Protein 9N2G (pdb70)

Foldseek 3Di:
DQDPVSVVVVVVVVVVVVVVVVVQVCCCPVVVDGPVVVVVVVVVLLPDVVVCVVPVVVSVVVVVVVVVVPD/DADPVRVVVVVVVVVVVVVVVVVQVCCCPVVVDHPVVVVVCVVVVLPDPVVCVVPPPVSVVVVVVVCVVPVD

Solvent-accessible surface area: 9498 Å² total; per-residue (Å²): 94,51,69,215,112,18,111,68,0,7,48,18,7,74,76,38,69,128,72,50,40,87,24,102,113,26,1,52,155,111,31,97,14,65,22,107,113,0,100,122,18,10,24,67,2,3,82,80,98,66,0,53,79,46,27,50,118,0,0,112,106,25,76,144,133,93,32,90,214,130,205,87,44,71,216,94,18,103,70,0,2,48,12,13,70,78,34,47,104,78,52,43,89,26,56,50,28,0,114,156,118,24,96,7,47,22,100,120,0,85,126,33,10,63,64,1,3,79,94,102,70,0,35,86,73,8,98,127,1,1,46,67,18,82,58,106,50,38,83,169,94,168,131

InterPro domains:
  IPR021678 Protein of unknown function DUF3263 [PF11662] (21-92)

Radius of gyration: 17.31 Å; Cα contacts (8 Å, |Δi|>4): 67; chains: 2; bounding box: 28×52×34 Å

GO terms:
  GO:0046688 response to copper ion (P, IEP)

Secondary structure (DSSP, 8-state):
---HHHHHHHHHHHHHHHHHHHHHHHHHHHS-S-HHHHHHHHHHHHTSHHHHHH-HHHHHHHHHHHHHHHH-/---HHHHHHHHHHHHHHHHHHHHHHHHHHHTSS-HHHHHHHHHHHHTSHHHHHH-HHHHHHHHHHHHHHH-

Sequence (143 aa):
GLTRREHDILAFERQWWKFAGVKEEAIKELFSMSATRYYQVLNALVDRPEALAADPMLVKRLRRLRASRQKGLTRREHDILAFERQWWKFAGVKEEAIKELFSMSATRYYQVLNALVDRPEALAADPMLVKRLRRLRASRQKA

Structure (mmCIF, N/CA/C/O backbone):
data_9N2G
#
_entry.id   9N2G
#
_cell.length_a   41.900
_cell.length_b   50.359
_cell.length_c   62.948
_cell.angle_alpha   90.00
_cell.angle_beta   104.17
_cell.angle_gamma   90.00
#
_symmetry.space_group_name_H-M   'I 1 2 1'
#
loop_
_entity.id
_entity.type
_entity.pdbx_description
1 polymer 'Fis family transcriptional regulator'
2 water water
#
loop_
_atom_site.group_PDB
_atom_site.id
_atom_site.type_symbol
_atom_site.label_atom_id
_atom_site.label_alt_id
_atom_site.label_comp_id
_atom_site.label_asym_id
_atom_site.label_entity_id
_atom_site.label_seq_id
_atom_site.pdbx_PDB_ins_code
_atom_site.Cartn_x
_atom_site.Cartn_y
_atom_site.Cartn_z
_atom_site.occupancy
_atom_site.B_iso_or_equiv
_atom_site.auth_seq_id
_atom_site.auth_comp_id
_atom_site.au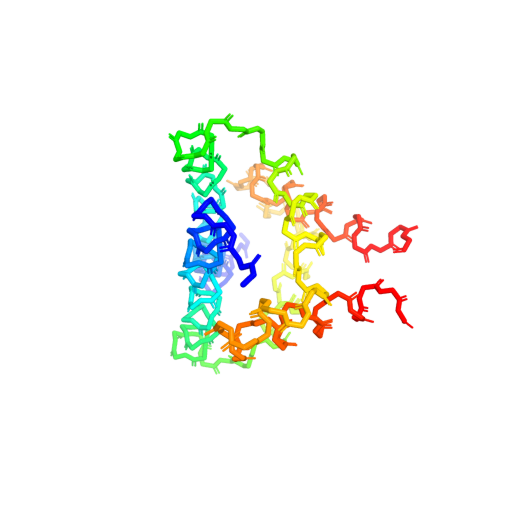th_asym_id
_atom_site.auth_atom_id
_atom_site.pdbx_PDB_model_num
ATOM 1 N N . GLY A 1 7 ? -8.754 -56.653 12.698 1.00 49.46 20 GLY U N 1
ATOM 2 C CA . GLY A 1 7 ? -9.799 -56.789 11.703 1.00 52.14 20 GLY U CA 1
ATOM 3 C C . GLY A 1 7 ? -9.518 -56.019 10.425 1.00 55.03 20 GLY U C 1
ATOM 4 O O . GLY A 1 7 ? -9.858 -56.473 9.331 1.00 56.59 20 GLY U O 1
ATOM 5 N N . LEU A 1 8 ? -8.900 -54.848 10.570 1.00 52.64 21 LEU U N 1
ATOM 6 C CA . LEU A 1 8 ? -8.562 -54.021 9.418 1.00 51.88 21 LEU U CA 1
ATOM 7 C C . LEU A 1 8 ? -7.662 -54.783 8.455 1.00 47.81 21 LEU U C 1
ATOM 8 O O . LEU A 1 8 ? -6.629 -55.331 8.852 1.00 51.03 21 LEU U O 1
ATOM 13 N N . THR A 1 9 ? -8.052 -54.810 7.184 1.00 46.72 22 THR U N 1
ATOM 14 C CA . THR A 1 9 ? -7.212 -55.414 6.164 1.00 45.12 22 THR U CA 1
ATOM 15 C C . THR A 1 9 ? -5.989 -54.535 5.910 1.00 47.06 22 THR U C 1
ATOM 16 O O . THR A 1 9 ? -5.873 -53.417 6.422 1.00 46.52 22 THR U O 1
ATOM 20 N N . ARG A 1 10 ? -5.054 -55.058 5.114 1.00 41.68 23 ARG U N 1
ATOM 21 C CA . ARG A 1 10 ? -3.911 -54.248 4.708 1.00 42.67 23 ARG U CA 1
ATOM 22 C C . ARG A 1 10 ? -4.363 -53.024 3.918 1.00 42.66 23 ARG U C 1
ATOM 23 O O . ARG A 1 10 ? -3.955 -51.893 4.210 1.00 40.85 23 ARG U O 1
ATOM 31 N N . ARG A 1 11 ? -5.232 -53.228 2.924 1.00 44.73 24 ARG U N 1
ATOM 32 C CA . ARG A 1 11 ? -5.668 -52.114 2.090 1.00 44.76 24 ARG U CA 1
ATOM 33 C C . ARG A 1 11 ? -6.528 -51.131 2.875 1.00 42.27 24 ARG U C 1
ATOM 34 O O . ARG A 1 11 ? -6.473 -49.920 2.624 1.00 36.71 24 ARG U O 1
ATOM 42 N N . GLU A 1 12 ? -7.315 -51.623 3.832 1.00 39.43 25 GLU U N 1
ATOM 43 C CA . GLU A 1 12 ? -8.060 -50.717 4.699 1.00 43.05 25 GLU U CA 1
ATOM 44 C C . GLU A 1 12 ? -7.117 -49.893 5.572 1.00 40.25 25 GLU U C 1
ATOM 45 O O . GLU A 1 12 ? -7.339 -48.693 5.783 1.00 40.01 25 GLU U O 1
ATOM 51 N N . HIS A 1 13 ? -6.049 -50.520 6.073 1.00 43.37 26 HIS U N 1
ATOM 52 C CA . HIS A 1 13 ? -5.018 -49.795 6.813 1.00 39.14 26 HIS U CA 1
ATOM 53 C C . HIS A 1 13 ? -4.382 -48.708 5.951 1.00 36.91 26 HIS U C 1
ATOM 54 O O . HIS A 1 13 ? -4.151 -47.583 6.411 1.00 34.45 26 HIS U O 1
ATOM 61 N N . ASP A 1 14 ? -4.082 -49.029 4.695 1.00 38.04 27 ASP U N 1
ATOM 62 C CA . ASP A 1 14 ? -3.406 -48.069 3.830 1.00 35.52 27 ASP U CA 1
ATOM 63 C C . ASP A 1 14 ? -4.331 -46.933 3.406 1.00 35.86 27 ASP U C 1
ATOM 64 O O . ASP A 1 14 ? -3.884 -45.793 3.245 1.00 35.01 27 ASP U O 1
ATOM 69 N N . ILE A 1 15 ? -5.618 -47.220 3.196 1.00 38.89 28 ILE U N 1
ATOM 70 C CA . ILE A 1 15 ? -6.553 -46.158 2.828 1.00 35.95 28 ILE U CA 1
ATOM 71 C C . ILE A 1 15 ? -6.675 -45.143 3.957 1.00 35.46 28 ILE U C 1
ATOM 72 O O . ILE A 1 15 ? -6.619 -43.927 3.732 1.00 34.79 28 ILE U O 1
ATOM 77 N N . LEU A 1 16 ? -6.835 -45.628 5.191 1.00 36.67 29 LEU U N 1
ATOM 78 C CA . LEU A 1 16 ? -6.931 -44.727 6.335 1.00 36.26 29 LEU U CA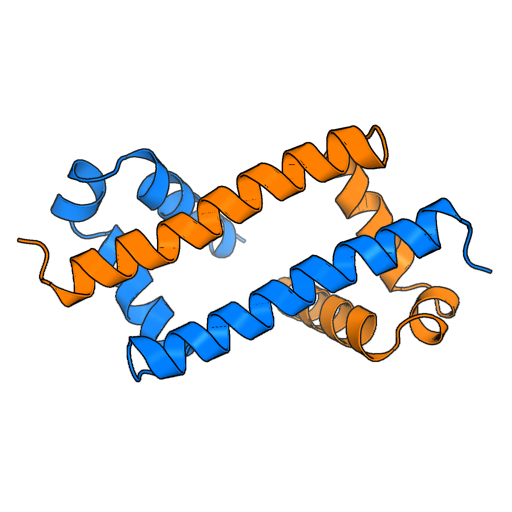 1
ATOM 79 C C . LEU A 1 16 ? -5.673 -43.874 6.473 1.00 38.87 29 LEU U C 1
ATOM 80 O O . LEU A 1 16 ? -5.756 -42.650 6.637 1.00 35.71 29 LEU U O 1
ATOM 85 N N . ALA A 1 17 ? -4.497 -44.506 6.397 1.00 38.94 30 ALA U N 1
ATOM 86 C CA . ALA A 1 17 ? -3.244 -43.765 6.522 1.00 35.38 30 ALA U CA 1
ATOM 87 C C . ALA A 1 17 ? -3.094 -42.739 5.406 1.00 33.84 30 ALA U C 1
ATOM 88 O O . ALA A 1 17 ? -2.686 -41.597 5.652 1.00 31.06 30 ALA U O 1
ATOM 90 N N . PHE A 1 18 ? -3.413 -43.132 4.171 1.00 32.05 31 PHE U N 1
ATOM 91 C CA . PHE A 1 18 ? -3.378 -42.197 3.052 1.00 32.10 31 PHE U CA 1
ATOM 92 C C . PHE A 1 18 ? -4.382 -41.063 3.250 1.00 36.22 31 PHE U C 1
ATOM 93 O O . PHE A 1 18 ? -4.053 -39.887 3.051 1.00 34.96 31 PHE U O 1
ATOM 101 N N . GLU A 1 19 ? -5.612 -41.405 3.660 1.00 33.84 32 GLU U N 1
ATOM 102 C CA . GLU A 1 19 ? -6.659 -40.404 3.869 1.00 34.07 32 GLU U CA 1
ATOM 103 C C . GLU A 1 19 ? -6.252 -39.387 4.930 1.00 37.40 32 GLU U C 1
ATOM 104 O O . GLU A 1 19 ? -6.471 -38.180 4.768 1.00 40.96 32 GLU U O 1
ATOM 110 N N . ARG A 1 20 ? -5.668 -39.868 6.032 1.00 34.84 33 ARG U N 1
ATOM 111 C CA . ARG A 1 20 ? -5.269 -38.995 7.134 1.00 37.96 33 ARG U CA 1
ATOM 112 C C . ARG A 1 20 ? -4.310 -37.905 6.674 1.00 42.76 33 ARG U C 1
ATOM 113 O O . ARG A 1 20 ? -4.361 -36.772 7.166 1.00 43.65 33 ARG U O 1
ATOM 121 N N . GLN A 1 21 ? -3.421 -38.230 5.736 1.00 39.38 34 GLN U N 1
ATOM 122 C CA . GLN A 1 21 ? -2.476 -37.231 5.251 1.00 35.95 34 GLN U CA 1
ATOM 123 C C . GLN A 1 21 ? -3.191 -36.058 4.598 1.00 38.64 34 GLN U C 1
ATOM 124 O O . GLN A 1 21 ? -2.726 -34.916 4.691 1.00 35.61 34 GLN U O 1
ATOM 130 N N . TRP A 1 22 ? -4.328 -36.313 3.942 1.00 42.36 35 TRP U N 1
ATOM 131 C CA . TRP A 1 22 ? -5.107 -35.218 3.386 1.00 37.18 35 TRP U CA 1
ATOM 132 C C . TRP A 1 22 ? -5.857 -34.458 4.468 1.00 35.89 35 TRP U C 1
ATOM 133 O O . TRP A 1 22 ? -6.173 -33.279 4.276 1.00 35.25 35 TRP U O 1
ATOM 144 N N . TRP A 1 23 ? -6.100 -35.091 5.618 1.00 41.09 36 TRP U N 1
ATOM 145 C CA . TRP A 1 23 ? -6.727 -34.396 6.737 1.00 44.06 36 TRP U CA 1
ATOM 146 C C . TRP A 1 23 ? -5.755 -33.439 7.416 1.00 39.52 36 TRP U C 1
ATOM 147 O O . TRP A 1 23 ? -6.144 -32.336 7.825 1.00 37.03 36 TRP U O 1
ATOM 158 N N . LYS A 1 24 ? -4.490 -33.839 7.547 1.00 39.94 37 LYS U N 1
ATOM 159 C CA . LYS A 1 24 ? -3.491 -32.931 8.093 1.00 38.66 37 LYS U CA 1
ATOM 160 C C . LYS A 1 24 ? -3.200 -31.779 7.140 1.00 35.86 37 LYS U C 1
ATOM 161 O O . LYS A 1 24 ? -2.770 -30.714 7.595 1.00 32.76 37 LYS U O 1
ATOM 167 N N . PHE A 1 25 ? -3.440 -31.965 5.836 1.00 34.97 38 PHE U N 1
ATOM 168 C CA . PHE A 1 25 ? -3.393 -30.845 4.897 1.00 36.99 38 PHE U CA 1
ATOM 169 C C . PHE A 1 25 ? -4.457 -29.800 5.222 1.00 36.66 38 PHE U C 1
ATOM 170 O O . PHE A 1 25 ? -4.177 -28.594 5.232 1.00 35.06 38 PHE U O 1
ATOM 178 N N . ALA A 1 26 ? -5.691 -30.244 5.484 1.00 39.19 39 ALA U N 1
ATOM 179 C CA . ALA A 1 26 ? -6.744 -29.309 5.880 1.00 37.26 39 ALA U CA 1
ATOM 180 C C . ALA A 1 26 ? -6.346 -28.516 7.117 1.00 36.04 39 ALA U C 1
ATOM 181 O O . ALA A 1 26 ? -6.756 -27.360 7.275 1.00 38.84 39 ALA U O 1
ATOM 183 N N . GLY A 1 27 ? -5.546 -29.141 7.987 1.00 39.02 40 GLY U N 1
ATOM 184 C CA . GLY A 1 27 ? -5.094 -28.503 9.239 1.00 39.92 40 GLY U CA 1
ATOM 185 C C . GLY A 1 27 ? -4.108 -27.373 8.991 1.00 39.47 40 GLY U C 1
ATOM 186 O O . GLY A 1 27 ? -4.097 -26.417 9.791 1.00 47.25 40 GLY U O 1
ATOM 187 N N . VAL A 1 28 ? -3.308 -27.478 7.925 1.00 34.68 41 VAL U N 1
ATOM 188 C CA . VAL A 1 28 ? -2.293 -26.433 7.593 1.00 38.54 41 VAL U CA 1
ATOM 189 C C . VAL A 1 28 ? -2.988 -25.258 6.896 1.00 37.05 41 VAL U C 1
ATOM 190 O O . VAL A 1 28 ? -2.668 -24.100 7.228 1.00 34.05 41 VAL U O 1
ATOM 194 N N . LYS A 1 29 ? -3.901 -25.556 5.966 1.00 34.00 42 LYS U N 1
ATOM 195 C CA . LYS A 1 29 ? -4.625 -24.529 5.221 1.00 38.53 42 LYS U CA 1
ATOM 196 C C . LYS A 1 29 ? -5.333 -23.565 6.164 1.00 37.66 42 LYS U C 1
ATOM 197 O O . LYS A 1 29 ? -5.270 -22.343 5.984 1.00 33.97 42 LYS U O 1
ATOM 203 N N . GLU A 1 30 ? -6.020 -24.105 7.172 1.00 35.61 43 GLU U N 1
ATOM 204 C CA . GLU A 1 30 ? -6.638 -23.269 8.194 1.00 37.52 43 GLU U CA 1
ATOM 205 C C . GLU A 1 30 ? -5.618 -22.325 8.813 1.00 40.22 43 GLU U C 1
ATOM 206 O O . GLU A 1 30 ? -5.847 -21.114 8.910 1.00 35.96 43 GLU U O 1
ATOM 212 N N . GLU A 1 31 ? -4.476 -22.873 9.236 1.00 40.91 44 GLU U N 1
ATOM 213 C CA . GLU A 1 31 ? -3.416 -22.045 9.796 1.00 38.93 44 GLU U CA 1
ATOM 214 C C . GLU A 1 31 ? -2.867 -21.068 8.764 1.00 32.57 44 GLU U C 1
ATOM 215 O O . GLU A 1 31 ? -2.667 -19.885 9.065 1.00 30.53 44 GLU U O 1
ATOM 221 N N . ALA A 1 32 ? -2.627 -21.539 7.540 1.00 30.60 45 ALA U N 1
ATOM 222 C CA . ALA A 1 32 ? -2.056 -20.659 6.526 1.00 35.36 45 ALA U CA 1
ATOM 223 C C . ALA A 1 32 ? -2.985 -19.488 6.232 1.00 35.77 45 ALA U C 1
ATOM 224 O O . ALA A 1 32 ? -2.519 -18.360 6.048 1.00 32.41 45 ALA U O 1
ATOM 226 N N . ILE A 1 33 ? -4.302 -19.732 6.206 1.00 34.63 46 ILE U N 1
ATOM 227 C CA . ILE A 1 33 ? -5.266 -18.644 6.030 1.00 33.79 46 ILE U CA 1
ATOM 228 C C . ILE A 1 33 ? -5.133 -17.637 7.166 1.00 32.82 46 ILE U C 1
ATOM 229 O O . ILE A 1 33 ? -5.088 -16.420 6.945 1.00 34.55 46 ILE U O 1
ATOM 234 N N . LYS A 1 34 ? -5.048 -18.135 8.402 1.00 33.54 47 LYS U N 1
ATOM 235 C CA . LYS A 1 34 ? -4.955 -17.259 9.565 1.00 33.34 47 LYS U CA 1
ATOM 236 C C . LYS A 1 34 ? -3.686 -16.415 9.537 1.00 36.60 47 LYS U C 1
ATOM 237 O O . LYS A 1 34 ? -3.692 -15.262 9.981 1.00 39.14 47 LYS U O 1
ATOM 239 N N . GLU A 1 35 ? -2.583 -16.973 9.044 1.00 34.02 48 GLU U N 1
ATOM 240 C CA . GLU A 1 35 ? -1.327 -16.237 9.052 1.00 36.44 48 GLU U CA 1
ATOM 241 C C . GLU A 1 35 ? -1.092 -15.452 7.765 1.00 39.71 48 GLU U C 1
ATOM 242 O O . GLU A 1 35 ? -0.426 -14.411 7.799 1.00 41.59 48 GLU U O 1
ATOM 248 N N . LEU A 1 36 ? -1.626 -15.913 6.632 1.00 36.11 49 LEU U N 1
ATOM 249 C CA . LEU A 1 36 ? -1.348 -15.237 5.368 1.00 38.32 49 LEU U CA 1
ATOM 250 C C . LEU A 1 36 ? -2.204 -13.988 5.187 1.00 39.19 49 LEU U C 1
ATOM 251 O O . LEU A 1 36 ? -1.699 -12.951 4.745 1.00 37.95 49 LEU U O 1
ATOM 256 N N . PHE A 1 37 ? -3.492 -14.062 5.519 1.00 37.17 50 PHE U N 1
ATOM 257 C CA . PHE A 1 37 ? -4.392 -12.933 5.340 1.00 38.12 50 PHE U CA 1
ATOM 258 C C . PHE A 1 37 ? -4.900 -12.354 6.653 1.00 43.36 50 PHE U C 1
ATOM 259 O O . PHE A 1 37 ? -5.642 -11.366 6.626 1.00 45.97 50 PHE U O 1
ATOM 267 N N . SER A 1 38 ? -4.526 -12.941 7.794 1.00 39.12 51 SER U N 1
ATOM 268 C CA . SER A 1 38 ? -4.956 -12.468 9.115 1.00 39.94 51 SER U CA 1
ATOM 269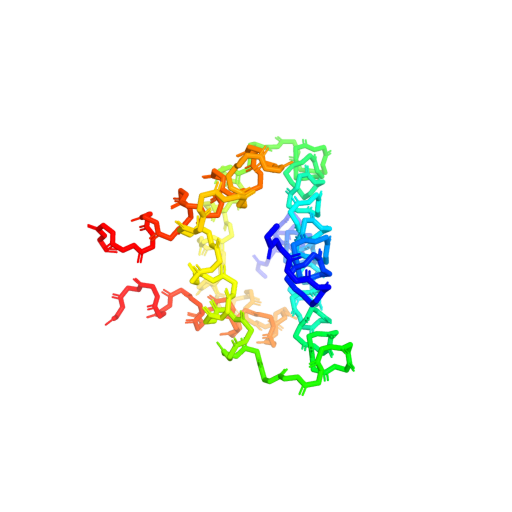 C C . SER A 1 38 ? -6.481 -12.455 9.244 1.00 42.03 51 SER U C 1
ATOM 270 O O . SER A 1 38 ? -7.090 -11.449 9.615 1.00 42.25 51 SER U O 1
ATOM 273 N N . MET A 1 39 ? -7.102 -13.592 8.941 1.00 38.18 52 MET U N 1
ATOM 274 C CA . MET A 1 39 ? -8.548 -13.714 9.064 1.00 39.43 52 MET U CA 1
ATOM 275 C C . MET A 1 39 ? -8.902 -15.139 9.458 1.00 39.33 52 MET U C 1
ATOM 276 O O . MET A 1 39 ? -8.139 -16.080 9.227 1.00 35.90 52 MET U O 1
ATOM 281 N N . SER A 1 40 ? -10.078 -15.280 10.062 1.00 41.85 53 SER U N 1
ATOM 282 C CA . SER A 1 40 ? -10.641 -16.590 10.347 1.00 40.74 53 SER U CA 1
ATOM 283 C C . SER A 1 40 ? -10.833 -17.382 9.060 1.00 38.70 53 SER U C 1
ATOM 284 O O . SER A 1 40 ? -11.021 -16.817 7.976 1.00 36.68 53 SER U O 1
ATOM 287 N N . ALA A 1 41 ? -10.778 -18.711 9.185 1.00 35.57 54 ALA U N 1
ATOM 288 C CA . ALA A 1 41 ? -11.070 -19.564 8.040 1.00 39.61 54 ALA U CA 1
ATOM 289 C C . ALA A 1 41 ? -12.473 -19.309 7.512 1.00 43.69 54 ALA U C 1
ATOM 290 O O . ALA A 1 41 ? -12.705 -19.352 6.299 1.00 47.02 54 ALA U O 1
ATOM 292 N N . THR A 1 42 ? -13.426 -19.042 8.408 1.00 46.75 55 THR U N 1
ATOM 293 C CA . THR A 1 42 ? -14.805 -18.845 7.978 1.00 42.40 55 THR U CA 1
ATOM 294 C C . THR A 1 42 ? -14.943 -17.578 7.142 1.00 43.49 55 THR U C 1
ATOM 295 O O . THR A 1 42 ? -15.544 -17.600 6.062 1.00 51.72 55 THR U O 1
ATOM 299 N N . ARG A 1 43 ? -14.392 -16.458 7.625 1.00 42.11 56 ARG U N 1
ATOM 300 C CA . ARG A 1 43 ? -14.473 -15.220 6.855 1.00 40.98 56 ARG U CA 1
ATOM 301 C C . ARG A 1 43 ? -13.751 -15.347 5.525 1.00 42.70 56 ARG U C 1
ATOM 302 O O . ARG A 1 43 ? -14.141 -14.706 4.542 1.00 42.34 56 ARG U O 1
ATOM 310 N N . TYR A 1 44 ? -12.699 -16.169 5.480 1.00 44.38 57 TYR U N 1
ATOM 311 C CA . TYR A 1 44 ? -11.978 -16.402 4.234 1.00 41.62 57 TYR U CA 1
ATOM 312 C C . TYR A 1 44 ? -12.887 -17.007 3.171 1.00 43.01 57 TYR U C 1
ATOM 313 O O . TYR A 1 44 ? -12.827 -16.614 1.999 1.00 37.60 57 TYR U O 1
ATOM 322 N N . TYR A 1 45 ? -13.724 -17.976 3.556 1.00 44.38 58 TYR U N 1
ATOM 323 C CA . TYR A 1 45 ? -14.607 -18.623 2.592 1.00 41.61 58 TYR U CA 1
ATOM 324 C C . TYR A 1 45 ? -15.800 -17.748 2.250 1.00 44.59 58 TYR U C 1
ATOM 325 O O . TYR A 1 45 ? -16.353 -17.863 1.151 1.00 43.81 58 TYR U O 1
ATOM 334 N N . GLN A 1 46 ? -16.204 -16.873 3.173 1.00 44.36 59 GLN U N 1
ATOM 335 C CA . GLN A 1 46 ? -17.209 -15.868 2.853 1.00 43.08 59 GLN U CA 1
ATOM 336 C C . GLN A 1 46 ? -16.703 -14.930 1.763 1.00 43.18 59 GLN U C 1
ATOM 337 O O . GLN A 1 46 ? -17.426 -14.614 0.812 1.00 45.86 59 GLN U O 1
ATOM 343 N N . VAL A 1 47 ? -15.452 -14.479 1.881 1.00 40.47 60 VAL U N 1
ATOM 344 C CA . VAL A 1 47 ? -14.864 -13.631 0.847 1.00 42.77 60 VAL U CA 1
ATOM 345 C C . VAL A 1 47 ? -14.720 -14.401 -0.459 1.00 43.62 60 VAL U C 1
ATOM 346 O O . VAL A 1 47 ? -15.046 -13.889 -1.539 1.00 35.93 60 VAL U O 1
ATOM 350 N N . LEU A 1 48 ? -14.249 -15.649 -0.377 1.00 41.39 61 LEU U N 1
ATOM 351 C CA . LEU A 1 48 ? -14.111 -16.467 -1.577 1.00 42.79 61 LEU U CA 1
ATOM 352 C C . LEU A 1 48 ? -15.463 -16.689 -2.233 1.00 44.67 61 LEU U C 1
ATOM 353 O O . LEU A 1 48 ? -15.583 -16.641 -3.462 1.00 45.47 61 LEU U O 1
ATOM 358 N N . ASN A 1 49 ? -16.490 -16.939 -1.420 1.00 55.43 62 ASN U N 1
ATOM 359 C CA . ASN A 1 49 ? -17.852 -17.065 -1.922 1.00 61.06 62 ASN U CA 1
ATOM 360 C C . ASN A 1 49 ? -18.241 -15.860 -2.770 1.00 58.93 62 ASN U C 1
ATOM 361 O O . ASN A 1 49 ? -18.599 -15.997 -3.944 1.00 58.73 62 ASN U O 1
ATOM 363 N N . ALA A 1 50 ? -18.154 -14.661 -2.185 1.00 46.17 63 ALA U N 1
ATOM 364 C CA . ALA A 1 50 ? -18.562 -13.452 -2.895 1.00 47.29 63 ALA U CA 1
ATOM 365 C C . ALA A 1 50 ? -17.707 -13.216 -4.132 1.00 45.66 63 ALA U C 1
ATOM 366 O O . ALA A 1 50 ? -18.212 -12.791 -5.176 1.00 42.13 63 ALA U O 1
ATOM 368 N N . LEU A 1 51 ? -16.406 -13.480 -4.033 1.00 49.80 64 LEU U N 1
ATOM 369 C CA . LEU A 1 51 ? -15.492 -13.137 -5.117 1.00 42.20 64 LEU U CA 1
ATOM 370 C C . LEU A 1 51 ? -15.682 -14.025 -6.342 1.00 45.44 64 LEU U C 1
ATOM 371 O O . LEU A 1 51 ? -15.534 -13.550 -7.474 1.00 42.22 64 LEU U O 1
ATOM 376 N N . VAL A 1 52 ? -16.034 -15.299 -6.137 1.00 45.37 65 VAL U N 1
ATOM 377 C CA . VAL A 1 52 ? -16.082 -16.274 -7.226 1.00 45.94 65 VAL U CA 1
ATOM 378 C C . VAL A 1 52 ? -17.070 -15.867 -8.319 1.00 45.01 65 VAL U C 1
ATOM 379 O O . VAL A 1 52 ? -16.848 -16.150 -9.503 1.00 46.60 65 VAL U O 1
ATOM 383 N N . ASP A 1 53 ? -18.138 -15.174 -7.946 1.00 47.59 66 ASP U N 1
ATOM 384 C CA . ASP A 1 53 ? -19.194 -14.806 -8.926 1.00 46.53 66 ASP U CA 1
ATOM 385 C C . ASP A 1 53 ? -18.879 -13.499 -9.650 1.00 48.75 66 ASP U C 1
ATOM 386 O O . ASP A 1 53 ? -19.590 -13.169 -10.580 1.00 50.30 66 ASP U O 1
ATOM 391 N N . ARG A 1 54 ? -17.815 -12.816 -9.275 1.00 52.04 67 ARG U N 1
ATOM 392 C CA . ARG A 1 54 ? -17.490 -11.560 -9.983 1.00 50.69 67 ARG U CA 1
ATOM 393 C C . ARG A 1 54 ? -16.845 -11.870 -11.330 1.00 49.80 67 ARG U C 1
ATOM 394 O O . ARG A 1 54 ? -15.955 -12.697 -11.366 1.00 48.06 67 ARG U O 1
ATOM 402 N N . PRO A 1 55 ? -17.289 -11.249 -12.440 1.00 51.87 68 PRO U N 1
ATOM 403 C CA . PRO A 1 55 ? -16.696 -11.495 -13.734 1.00 52.37 68 PRO U CA 1
ATOM 404 C C . PRO A 1 55 ? -15.188 -11.227 -13.708 1.00 48.43 68 PRO U C 1
ATOM 405 O O . PRO A 1 55 ? -14.501 -11.899 -14.380 1.00 49.23 68 PRO U O 1
ATOM 409 N N . GLU A 1 56 ? -14.741 -10.258 -12.920 1.00 44.60 69 GLU U N 1
ATOM 410 C CA . GLU A 1 56 ? -13.316 -9.951 -12.868 1.00 47.19 69 GLU U CA 1
ATOM 411 C C . GLU A 1 56 ? -12.508 -11.141 -12.354 1.00 44.26 69 GLU U C 1
ATOM 412 O O . GLU A 1 56 ? -11.403 -11.407 -12.843 1.00 45.31 69 GLU U O 1
ATOM 418 N N . ALA A 1 57 ? -13.045 -11.874 -11.375 1.00 44.55 70 ALA U N 1
ATOM 419 C CA . ALA A 1 57 ? -12.371 -13.076 -10.896 1.00 47.01 70 ALA U CA 1
ATOM 420 C C . ALA A 1 57 ? -12.280 -14.139 -11.987 1.00 43.61 70 ALA U C 1
ATOM 421 O O . ALA A 1 57 ? -11.275 -14.850 -12.085 1.00 48.17 70 ALA U O 1
ATOM 423 N N . LEU A 1 58 ? -13.324 -14.273 -12.808 1.00 48.41 71 LEU U N 1
ATOM 424 C CA . LEU A 1 58 ? -13.298 -15.249 -13.896 1.00 45.40 71 LEU U CA 1
ATOM 425 C C . LEU A 1 58 ? -12.196 -14.941 -14.905 1.00 45.11 71 LEU U C 1
ATOM 426 O O . LEU A 1 58 ? -11.532 -15.857 -15.406 1.00 45.40 71 LEU U O 1
ATOM 431 N N . ALA A 1 59 ? -11.989 -13.661 -15.222 1.00 44.37 72 ALA U N 1
ATOM 432 C CA . ALA A 1 59 ? -10.916 -13.295 -16.144 1.00 45.63 72 ALA U CA 1
ATOM 433 C C . ALA A 1 59 ? -9.551 -13.680 -15.588 1.00 44.48 72 ALA U C 1
ATOM 434 O O . ALA A 1 59 ? -8.659 -14.088 -16.340 1.00 51.50 72 ALA U O 1
ATOM 436 N N . ALA A 1 60 ? -9.365 -13.424 -14.305 1.00 45.66 73 ALA U N 1
ATOM 437 C CA . ALA A 1 60 ? -8.085 -13.703 -13.629 1.00 51.69 73 ALA U CA 1
ATOM 438 C C . ALA A 1 60 ? -7.686 -15.159 -13.842 1.00 55.66 73 ALA U C 1
ATOM 439 O O . ALA A 1 60 ? -6.654 -15.394 -14.474 1.00 51.75 73 ALA U O 1
ATOM 441 N N . ASP A 1 61 ? -8.425 -16.081 -13.220 1.00 57.88 74 ASP U N 1
ATOM 442 C CA . ASP A 1 61 ? -8.180 -17.543 -13.329 1.00 59.17 74 ASP U CA 1
ATOM 443 C C . ASP A 1 61 ? -9.458 -18.228 -13.810 1.00 57.12 74 ASP U C 1
ATOM 444 O O . ASP A 1 61 ? -10.295 -18.572 -12.992 1.00 55.61 74 ASP U O 1
ATOM 449 N N . PRO A 1 62 ? -9.596 -18.478 -15.119 1.00 55.10 75 PRO U N 1
ATOM 450 C CA . PRO A 1 62 ? -10.786 -19.074 -15.671 1.00 48.59 75 PRO U CA 1
ATOM 451 C C . PRO A 1 62 ? -11.001 -20.532 -15.272 1.00 50.14 75 PRO U C 1
ATOM 452 O O . PRO A 1 62 ? -12.093 -20.902 -15.059 1.00 51.49 75 PRO U O 1
ATOM 456 N N . MET A 1 63 ? -9.937 -21.318 -15.221 1.00 47.99 76 MET U N 1
ATOM 457 C CA . MET A 1 63 ? -10.047 -22.729 -14.867 1.00 46.44 76 MET U CA 1
ATOM 458 C C . MET A 1 63 ? -10.439 -22.906 -13.406 1.00 46.79 76 MET U C 1
ATOM 459 O O . MET A 1 63 ? -11.274 -23.757 -13.080 1.00 48.53 76 MET U O 1
ATOM 464 N N . LEU A 1 64 ? -9.840 -22.118 -12.515 1.00 44.63 77 LEU U N 1
ATOM 465 C CA . LEU A 1 64 ? -10.088 -22.287 -11.087 1.00 48.28 77 LEU U CA 1
ATOM 466 C C . LEU A 1 64 ? -11.520 -21.916 -10.724 1.00 47.37 77 LEU U C 1
ATOM 467 O O . LEU A 1 64 ? -12.229 -22.692 -10.070 1.00 40.10 77 LEU U O 1
ATOM 472 N N . VAL A 1 65 ? -11.968 -20.732 -11.142 1.00 42.23 78 VAL U N 1
ATOM 473 C CA . VAL A 1 65 ? -13.248 -20.247 -10.646 1.00 45.02 78 VAL U CA 1
ATOM 474 C C . VAL A 1 65 ? -14.409 -20.917 -11.363 1.00 46.49 78 VAL U C 1
ATOM 475 O O . VAL A 1 65 ? -15.532 -20.905 -10.846 1.00 47.86 78 VAL U O 1
ATOM 479 N N . LYS A 1 66 ? -14.172 -21.498 -12.543 1.00 45.63 79 LYS U N 1
ATOM 480 C CA . LYS A 1 66 ? -15.188 -22.342 -13.159 1.00 45.09 79 LYS U CA 1
ATOM 481 C C . LYS A 1 66 ? -15.466 -23.569 -12.298 1.00 49.37 79 LYS U C 1
ATOM 482 O O . LYS A 1 66 ? -16.625 -23.971 -12.134 1.00 52.62 79 LYS U O 1
ATOM 488 N N . ARG A 1 67 ? -14.414 -24.170 -11.724 1.00 46.65 80 ARG U N 1
ATOM 489 C CA . ARG A 1 67 ? -14.599 -25.345 -10.880 1.00 51.27 80 ARG U CA 1
ATOM 490 C C . ARG A 1 67 ? -15.131 -24.976 -9.503 1.00 47.01 80 ARG U C 1
ATOM 491 O O . ARG A 1 67 ? -15.936 -25.724 -8.937 1.00 47.85 80 ARG U O 1
ATOM 499 N N . LEU A 1 68 ? -14.706 -23.834 -8.957 1.00 44.90 81 LEU U N 1
ATOM 500 C CA . LEU A 1 68 ? -15.313 -23.346 -7.724 1.00 46.75 81 LEU U CA 1
ATOM 501 C C . LEU A 1 68 ? -16.805 -23.099 -7.922 1.00 47.40 81 LEU U C 1
ATOM 502 O O . LEU A 1 68 ? -17.612 -23.392 -7.034 1.00 48.19 81 LEU U O 1
ATOM 507 N N . ARG A 1 69 ? -17.188 -22.553 -9.081 1.00 48.54 82 ARG U N 1
ATOM 508 C CA . ARG A 1 69 ? -18.605 -22.356 -9.380 1.00 56.47 82 ARG U CA 1
ATOM 509 C C . ARG A 1 69 ? -19.343 -23.686 -9.486 1.00 53.76 82 ARG U C 1
ATOM 510 O O . ARG A 1 69 ? -20.465 -23.818 -8.991 1.00 55.07 82 ARG U O 1
ATOM 518 N N . ARG A 1 70 ? -18.735 -24.680 -10.139 1.00 57.18 83 ARG U N 1
ATOM 519 C CA . ARG A 1 70 ? -19.379 -25.985 -10.256 1.00 59.89 83 ARG U CA 1
ATOM 520 C C . ARG A 1 70 ? -19.571 -26.634 -8.892 1.00 60.76 83 ARG U C 1
ATOM 521 O O . ARG A 1 70 ? -20.625 -27.220 -8.619 1.00 65.16 83 ARG U O 1
ATOM 529 N N . LEU A 1 71 ? -18.560 -26.548 -8.023 1.00 54.52 84 LEU U N 1
ATOM 530 C CA . LEU A 1 71 ? -18.705 -27.078 -6.671 1.00 54.73 84 LEU U CA 1
ATOM 531 C C . LEU A 1 71 ? -19.803 -26.347 -5.910 1.00 51.67 84 LEU U C 1
ATOM 532 O O . LEU A 1 71 ? -20.521 -26.953 -5.107 1.00 47.49 84 LEU U O 1
ATOM 537 N N . ARG A 1 72 ? -19.936 -25.040 -6.141 1.00 47.61 85 ARG U N 1
ATOM 538 C CA . ARG A 1 72 ? -21.002 -24.269 -5.514 1.00 55.07 85 ARG U CA 1
ATOM 539 C C . ARG A 1 72 ? -22.367 -24.795 -5.929 1.00 56.40 85 ARG U C 1
ATOM 540 O O . ARG A 1 72 ? -23.208 -25.124 -5.087 1.00 50.70 85 ARG U O 1
ATOM 548 N N . ALA A 1 73 ? -22.595 -24.838 -7.228 1.00 56.78 86 ALA U N 1
ATOM 549 C CA . ALA A 1 73 ? -23.875 -25.256 -7.821 1.00 57.10 86 ALA U CA 1
ATOM 550 C C . ALA A 1 73 ? -24.208 -26.713 -7.515 1.00 63.07 86 ALA U C 1
ATOM 551 O O . ALA A 1 73 ? -25.374 -27.057 -7.638 1.00 70.69 86 ALA U O 1
ATOM 553 N N . SER A 1 74 ? -23.250 -27.550 -7.151 1.00 58.98 87 SER U N 1
ATOM 554 C CA . SER A 1 74 ? -23.687 -28.940 -6.909 1.00 58.09 87 SER U CA 1
ATOM 555 C C . SER A 1 74 ? -24.159 -29.116 -5.471 1.00 61.16 87 SER U C 1
ATOM 556 O O . SER A 1 74 ? -24.917 -30.037 -5.243 1.00 64.94 87 SER U O 1
ATOM 559 N N . ARG A 1 75 ? -23.740 -28.249 -4.557 1.00 58.52 88 ARG U N 1
ATOM 560 C CA . ARG A 1 75 ? -24.162 -28.362 -3.140 1.00 59.24 88 ARG U CA 1
ATOM 561 C C . ARG A 1 75 ? -25.588 -27.824 -2.978 1.00 61.41 88 ARG U C 1
ATOM 562 O O . ARG A 1 75 ? -26.251 -28.194 -2.010 1.00 60.50 88 ARG U O 1
ATOM 570 N N . GLN A 1 76 ? -26.042 -26.989 -3.901 1.00 61.14 89 GLN U N 1
ATOM 571 C CA . GLN A 1 76 ? -27.394 -26.400 -3.771 1.00 66.34 89 GLN U CA 1
ATOM 572 C C . GLN A 1 76 ? -28.385 -27.223 -4.611 1.00 76.58 89 GLN U C 1
ATOM 573 O O . GLN A 1 76 ? -29.197 -27.937 -4.020 1.00 76.71 89 GLN U O 1
ATOM 579 N N . LYS A 1 77 ? -28.268 -27.158 -5.939 1.00 77.65 90 LYS U N 1
ATOM 580 C CA . LYS A 1 77 ? -29.142 -27.869 -6.908 1.00 79.67 90 LYS U CA 1
ATOM 581 C C . LYS A 1 77 ? -29.293 -29.333 -6.489 1.00 79.22 90 LYS U C 1
ATOM 582 O O . LYS A 1 77 ? -30.275 -29.942 -6.932 1.00 82.42 90 LYS U O 1
ATOM 588 N N . GLY B 1 7 ? -10.272 -5.168 -11.940 1.00 58.46 20 GLY A N 1
ATOM 589 C CA . GLY B 1 7 ? -11.233 -4.876 -10.895 1.00 58.80 20 GLY A CA 1
ATOM 590 C C . GLY B 1 7 ? -10.937 -5.630 -9.614 1.00 60.50 20 GLY A C 1
ATOM 591 O O . GLY B 1 7 ? -11.593 -5.422 -8.595 1.00 61.05 20 GLY A O 1
ATOM 592 N N . LEU B 1 8 ? -9.943 -6.512 -9.669 1.00 43.54 21 LEU A N 1
ATOM 593 C CA . LEU B 1 8 ? -9.551 -7.314 -8.518 1.00 45.77 21 LEU A CA 1
ATOM 594 C C . LEU B 1 8 ? -8.587 -6.525 -7.643 1.00 46.52 21 LEU A C 1
ATOM 595 O O . LEU B 1 8 ? -7.623 -5.936 -8.144 1.00 43.42 21 LEU A O 1
ATOM 600 N N . THR B 1 9 ? -8.833 -6.530 -6.335 1.00 39.52 22 THR A N 1
ATOM 601 C CA . THR B 1 9 ? -7.877 -5.943 -5.409 1.00 41.10 22 THR A CA 1
ATOM 602 C C . THR B 1 9 ? -6.648 -6.846 -5.291 1.00 41.54 22 THR A C 1
ATOM 603 O O . THR B 1 9 ? -6.568 -7.923 -5.888 1.00 41.84 22 THR A O 1
ATOM 607 N N . ARG B 1 10 ? -5.672 -6.401 -4.500 1.00 41.26 23 ARG A N 1
ATOM 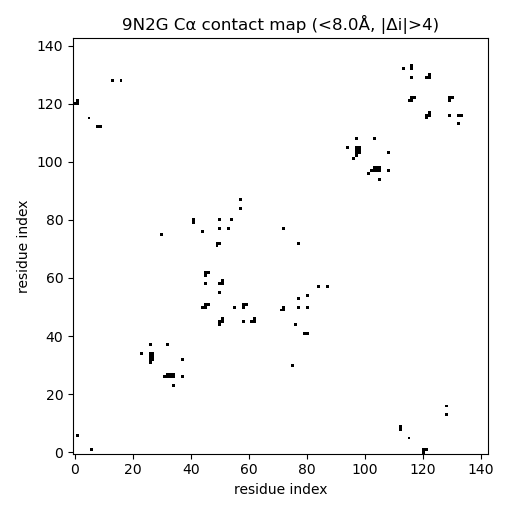608 C CA . ARG B 1 10 ? -4.493 -7.228 -4.258 1.00 39.04 23 ARG A CA 1
ATOM 609 C C . ARG B 1 10 ? -4.840 -8.432 -3.390 1.00 39.03 23 ARG A C 1
ATOM 610 O O . ARG B 1 10 ? -4.443 -9.566 -3.691 1.00 37.63 23 ARG A O 1
ATOM 618 N N . ARG B 1 11 ? -5.588 -8.201 -2.307 1.00 39.45 24 ARG A N 1
ATOM 619 C CA . ARG B 1 11 ? -5.983 -9.296 -1.428 1.00 38.48 24 ARG A CA 1
ATOM 620 C C . ARG B 1 11 ? -6.818 -10.321 -2.175 1.00 38.00 24 ARG A C 1
ATOM 621 O O . ARG B 1 11 ? -6.686 -11.530 -1.951 1.00 36.40 24 ARG A O 1
ATOM 629 N N . GLU B 1 12 ? -7.689 -9.854 -3.066 1.00 39.38 25 GLU A N 1
ATOM 630 C CA . GLU B 1 12 ? -8.560 -10.768 -3.790 1.00 38.02 25 GLU A CA 1
ATOM 631 C C . GLU B 1 12 ? -7.777 -11.606 -4.796 1.00 37.18 25 GLU A C 1
ATOM 632 O O . GLU B 1 12 ? -8.027 -12.809 -4.931 1.00 40.16 25 GLU A O 1
ATOM 638 N N . HIS B 1 13 ? -6.823 -10.994 -5.504 1.00 36.60 26 HIS A N 1
ATOM 639 C CA . HIS B 1 13 ? -5.955 -11.763 -6.394 1.00 36.16 26 HIS A CA 1
ATOM 640 C C . HIS B 1 13 ? -5.140 -12.792 -5.616 1.00 37.04 26 HIS A C 1
ATOM 641 O O . HIS B 1 13 ? -4.965 -13.930 -6.073 1.00 37.15 26 HIS A O 1
ATOM 648 N N . ASP B 1 14 ? -4.612 -12.404 -4.448 1.00 36.95 27 ASP A N 1
ATOM 649 C CA . ASP B 1 14 ? -3.849 -13.347 -3.633 1.00 35.43 27 ASP A CA 1
ATOM 650 C C . ASP B 1 14 ? -4.725 -14.493 -3.142 1.00 34.86 27 ASP A C 1
ATOM 651 O O . ASP B 1 14 ? -4.288 -15.651 -3.130 1.00 33.52 27 ASP A O 1
ATOM 656 N N . ILE B 1 15 ? -5.957 -14.189 -2.720 1.00 35.18 28 ILE A N 1
ATOM 657 C CA . ILE B 1 15 ? -6.871 -15.232 -2.261 1.00 33.38 28 ILE A CA 1
ATOM 658 C C . ILE B 1 15 ? -7.095 -16.259 -3.362 1.00 33.17 28 ILE A C 1
ATOM 659 O O . ILE B 1 15 ? -7.132 -17.471 -3.110 1.00 32.73 28 ILE A O 1
ATOM 664 N N . LEU B 1 16 ? -7.231 -15.792 -4.604 1.00 38.11 29 LEU A N 1
ATOM 665 C CA . LEU B 1 16 ? -7.478 -16.700 -5.718 1.00 36.33 29 LEU A CA 1
ATOM 666 C C . LEU B 1 16 ? -6.236 -17.526 -6.039 1.00 38.41 29 LEU A C 1
ATOM 667 O O . LEU B 1 16 ? -6.343 -18.709 -6.381 1.00 37.49 29 LEU A O 1
ATOM 672 N N . ALA B 1 17 ? -5.050 -16.916 -5.946 1.00 34.94 30 ALA A N 1
ATOM 673 C CA . ALA B 1 17 ? -3.816 -17.671 -6.142 1.00 35.87 30 ALA A CA 1
ATOM 674 C C . ALA B 1 17 ? -3.629 -18.708 -5.044 1.00 34.61 30 ALA A C 1
ATOM 675 O O . ALA B 1 17 ? -3.283 -19.862 -5.320 1.00 31.29 30 ALA A O 1
ATOM 677 N N . PHE B 1 18 ? -3.866 -18.310 -3.791 1.00 33.79 31 PHE A N 1
ATOM 678 C CA . PHE B 1 18 ? -3.781 -19.237 -2.669 1.00 31.40 31 PHE A CA 1
ATOM 679 C C . PHE B 1 18 ? -4.777 -20.381 -2.825 1.00 37.44 31 PHE A C 1
ATOM 680 O O . PHE B 1 18 ? -4.458 -21.537 -2.525 1.00 38.55 31 PHE A O 1
ATOM 688 N N . GLU B 1 19 ? -5.995 -20.082 -3.285 1.00 33.92 32 GLU A N 1
ATOM 689 C CA . GLU B 1 19 ? -6.971 -21.147 -3.490 1.00 37.21 32 GLU A CA 1
ATOM 690 C C . GLU B 1 19 ? -6.576 -22.063 -4.641 1.00 36.84 32 GLU A C 1
ATOM 691 O O . GLU B 1 19 ? -6.884 -23.259 -4.611 1.00 34.87 32 GLU A O 1
ATOM 697 N N . ARG B 1 20 ? -5.902 -21.522 -5.659 1.00 31.29 33 ARG A N 1
ATOM 698 C CA . ARG B 1 20 ? -5.466 -22.345 -6.781 1.00 37.46 33 ARG A CA 1
ATOM 699 C C . ARG B 1 20 ? -4.554 -23.476 -6.326 1.00 37.57 33 ARG A C 1
ATOM 700 O O . ARG B 1 20 ? -4.617 -24.588 -6.867 1.00 34.03 33 ARG A O 1
ATOM 708 N N . GLN B 1 21 ? -3.695 -23.216 -5.337 1.00 36.93 34 GLN A N 1
ATOM 709 C CA . GLN B 1 21 ? -2.758 -24.254 -4.923 1.00 35.48 34 GLN A CA 1
ATOM 710 C C . GLN B 1 21 ? -3.492 -25.429 -4.283 1.00 34.57 34 GLN A C 1
ATOM 711 O O . GLN B 1 21 ? -3.205 -26.589 -4.598 1.00 37.41 34 GLN A O 1
ATOM 717 N N . TRP B 1 22 ? -4.483 -25.151 -3.431 1.00 38.46 35 TRP A N 1
ATOM 718 C CA . TRP B 1 22 ? -5.231 -26.226 -2.785 1.00 36.02 35 TRP A CA 1
ATOM 719 C C . TRP B 1 22 ? -6.142 -26.948 -3.765 1.00 38.36 35 TRP A C 1
ATOM 720 O O . TRP B 1 22 ? -6.403 -28.145 -3.601 1.00 40.49 35 TRP A O 1
ATOM 731 N N . TRP B 1 23 ? -6.647 -26.242 -4.778 1.00 37.61 36 TRP A N 1
ATOM 732 C CA . TRP B 1 23 ? -7.418 -26.915 -5.812 1.00 37.78 36 TRP A CA 1
ATOM 733 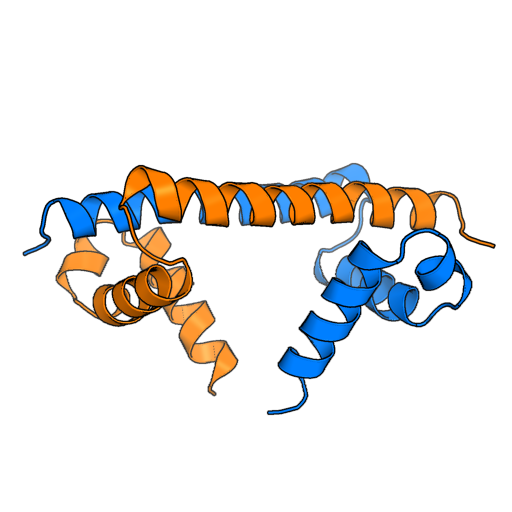C C . TRP B 1 23 ? -6.541 -27.850 -6.631 1.00 37.08 36 TRP A C 1
ATOM 734 O O . TRP B 1 23 ? -6.997 -28.919 -7.056 1.00 40.19 36 TRP A O 1
ATOM 745 N N . LYS B 1 24 ? -5.283 -27.466 -6.862 1.00 34.02 37 LYS A N 1
ATOM 746 C CA . LYS B 1 24 ? -4.349 -28.367 -7.521 1.00 38.34 37 LYS A CA 1
ATOM 747 C C . LYS B 1 24 ? -4.058 -29.588 -6.655 1.00 37.33 37 LYS A C 1
ATOM 748 O O . LYS B 1 24 ? -3.804 -30.677 -7.184 1.00 32.48 37 LYS A O 1
ATOM 754 N N . PHE B 1 25 ? -4.105 -29.428 -5.330 1.00 35.63 38 PHE A N 1
ATOM 755 C CA . PHE B 1 25 ? -3.873 -30.553 -4.428 1.00 35.00 38 PHE A CA 1
ATOM 756 C C . PHE B 1 25 ? -4.961 -31.609 -4.566 1.00 39.03 38 PHE A C 1
ATOM 757 O O . PHE B 1 25 ? -4.670 -32.812 -4.577 1.00 37.23 38 PHE A O 1
ATOM 765 N N . ALA B 1 26 ? -6.221 -31.177 -4.655 1.00 35.37 39 ALA A N 1
ATOM 766 C CA . ALA B 1 26 ? -7.317 -32.124 -4.833 1.00 37.44 39 ALA A CA 1
ATOM 767 C C . ALA B 1 26 ? -7.151 -32.926 -6.117 1.00 37.26 39 ALA A C 1
ATOM 768 O O . ALA B 1 26 ? -7.506 -34.107 -6.166 1.00 40.77 39 ALA A O 1
ATOM 770 N N . GLY B 1 27 ? -6.633 -32.297 -7.173 1.00 37.88 40 GLY A N 1
ATOM 771 C CA . GLY B 1 27 ? -6.338 -33.041 -8.386 1.00 38.56 40 GLY A CA 1
ATOM 772 C C . GLY B 1 27 ? -5.302 -34.127 -8.165 1.00 36.95 40 GLY A C 1
ATOM 773 O O . GLY B 1 27 ? -5.456 -35.254 -8.643 1.00 34.87 40 GLY A O 1
ATOM 774 N N . VAL B 1 28 ? -4.240 -33.808 -7.421 1.00 33.48 41 VAL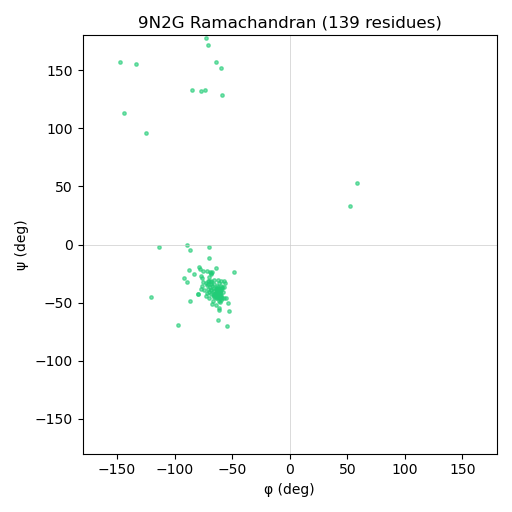 A N 1
ATOM 775 C CA . VAL B 1 28 ? -3.181 -34.780 -7.167 1.00 36.60 41 VAL A CA 1
ATOM 776 C C . VAL B 1 28 ? -3.686 -35.908 -6.284 1.00 34.12 41 VAL A C 1
ATOM 777 O O . VAL B 1 28 ? -3.233 -37.053 -6.410 1.00 33.06 41 VAL A O 1
ATOM 781 N N . LYS B 1 29 ? -4.632 -35.618 -5.391 1.00 28.64 42 LYS A N 1
ATOM 782 C CA . LYS B 1 29 ? -5.205 -36.680 -4.573 1.00 36.24 42 LYS A CA 1
ATOM 783 C C . LYS B 1 29 ? -5.953 -37.694 -5.434 1.00 37.23 42 LYS A C 1
ATOM 784 O O . LYS B 1 29 ? -5.851 -38.906 -5.210 1.00 32.71 42 LYS A O 1
ATOM 790 N N . GLU B 1 30 ? -6.717 -37.220 -6.422 1.00 40.37 43 GLU A N 1
ATOM 791 C CA . GLU B 1 30 ? -7.438 -38.147 -7.292 1.00 37.96 43 GLU A CA 1
ATOM 792 C C . GLU B 1 30 ? -6.471 -39.026 -8.072 1.00 38.49 43 GLU A C 1
ATOM 793 O O . GLU B 1 30 ? -6.665 -40.245 -8.170 1.00 35.73 43 GLU A O 1
ATOM 799 N N . GLU B 1 31 ? -5.409 -38.425 -8.619 1.00 38.56 44 GLU A N 1
ATOM 800 C CA . GLU B 1 31 ? -4.408 -39.198 -9.344 1.00 35.30 44 GLU A CA 1
ATOM 801 C C . GLU B 1 31 ? -3.714 -40.197 -8.426 1.00 34.27 44 GLU A C 1
ATOM 802 O O . GLU B 1 31 ? -3.473 -41.348 -8.813 1.00 35.49 44 GLU A O 1
ATOM 804 N N . ALA B 1 32 ? -3.393 -39.777 -7.200 1.00 32.62 45 ALA A N 1
ATOM 805 C CA . ALA B 1 32 ? -2.786 -40.693 -6.239 1.00 32.54 45 ALA A CA 1
ATOM 806 C C . ALA B 1 32 ? -3.731 -41.842 -5.899 1.00 34.39 45 ALA A C 1
ATOM 807 O O . ALA B 1 32 ? -3.293 -42.987 -5.741 1.00 34.46 45 ALA A O 1
ATOM 809 N N . ILE B 1 33 ? -5.032 -41.564 -5.791 1.00 31.20 46 ILE A N 1
ATOM 810 C CA . ILE B 1 33 ? -5.991 -42.643 -5.569 1.00 35.35 46 ILE A CA 1
ATOM 811 C C . ILE B 1 33 ? -5.890 -43.675 -6.687 1.00 34.69 46 ILE A C 1
ATOM 812 O O . ILE B 1 33 ? -5.842 -44.887 -6.441 1.00 35.45 46 ILE A O 1
ATOM 817 N N . LYS B 1 34 ? -5.834 -43.204 -7.936 1.00 36.87 47 LYS A N 1
ATOM 818 C CA . LYS B 1 34 ? -5.859 -44.122 -9.070 1.00 32.80 47 LYS A CA 1
ATOM 819 C C . LYS B 1 34 ? -4.547 -44.893 -9.216 1.00 39.15 47 LYS A C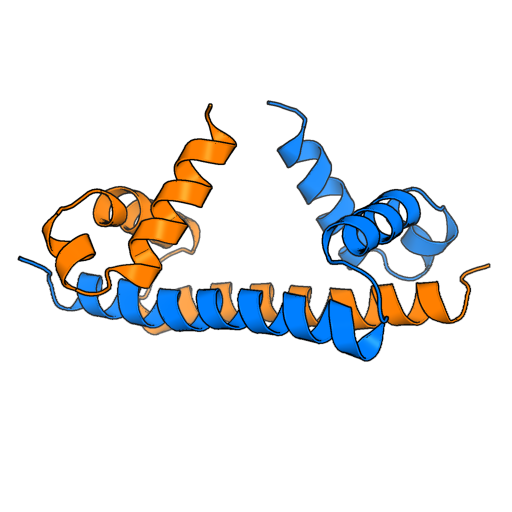 1
ATOM 820 O O . LYS B 1 34 ? -4.554 -46.044 -9.663 1.00 40.09 47 LYS A O 1
ATOM 826 N N . GLU B 1 35 ? -3.409 -44.288 -8.868 1.00 34.46 48 GLU A N 1
ATOM 827 C CA . GLU B 1 35 ? -2.153 -45.001 -9.103 1.00 37.03 48 GLU A CA 1
ATOM 828 C C . GLU B 1 35 ? -1.801 -45.926 -7.939 1.00 35.84 48 GLU A C 1
ATOM 829 O O . GLU B 1 35 ? -1.455 -47.092 -8.146 1.00 39.50 48 GLU A O 1
ATOM 835 N N . LEU B 1 36 ? -1.871 -45.417 -6.712 1.00 33.51 49 LEU A N 1
ATOM 836 C CA . LEU B 1 36 ? -1.593 -46.207 -5.519 1.00 29.88 49 LEU A CA 1
ATOM 837 C C . LEU B 1 36 ? -2.570 -47.371 -5.371 1.00 39.55 49 LEU A C 1
ATOM 838 O O . LEU B 1 36 ? -2.174 -48.537 -5.462 1.00 39.42 49 LEU A O 1
ATOM 843 N N . PHE B 1 37 ? -3.855 -47.071 -5.170 1.00 36.96 50 PHE A N 1
ATOM 844 C CA . PHE B 1 37 ? -4.860 -48.094 -4.905 1.00 37.94 50 PHE A CA 1
ATOM 845 C C . PHE B 1 37 ? -5.502 -48.658 -6.169 1.00 39.27 50 PHE A C 1
ATOM 846 O O . PHE B 1 37 ? -6.368 -49.535 -6.063 1.00 39.62 50 PHE A O 1
ATOM 854 N N . SER B 1 38 ? -5.107 -48.175 -7.351 1.00 40.52 51 SER A N 1
ATOM 855 C CA . SER B 1 38 ? -5.553 -48.716 -8.643 1.00 40.19 51 SER A CA 1
ATOM 856 C C . SER B 1 38 ? -7.075 -48.817 -8.739 1.00 41.26 51 SER A C 1
ATOM 857 O O . SER B 1 38 ? -7.609 -49.719 -9.388 1.00 47.64 51 SER A O 1
ATOM 860 N N . MET B 1 39 ? -7.787 -47.889 -8.106 1.00 41.38 52 MET A N 1
ATOM 861 C CA . MET B 1 39 ? -9.241 -47.869 -8.157 1.00 43.43 52 MET A CA 1
ATOM 862 C C . MET B 1 39 ? -9.717 -46.454 -8.441 1.00 45.14 52 MET A C 1
ATOM 863 O O . MET B 1 39 ? -9.021 -45.477 -8.155 1.00 39.00 52 MET A O 1
ATOM 868 N N . SER B 1 40 ? -10.914 -46.361 -9.016 1.00 43.31 53 SER A N 1
ATOM 869 C CA . SER B 1 40 ? -11.498 -45.071 -9.341 1.00 42.31 53 SER A CA 1
ATOM 870 C C . SER B 1 40 ? -11.770 -44.273 -8.069 1.00 42.41 53 SER A C 1
ATOM 871 O O . SER B 1 40 ? -11.896 -44.822 -6.970 1.00 40.41 53 SER A O 1
ATOM 874 N N . ALA B 1 41 ? -11.850 -42.949 -8.232 1.00 39.99 54 ALA A N 1
ATOM 875 C CA . ALA B 1 41 ? -12.074 -42.076 -7.085 1.00 41.24 54 ALA A CA 1
ATOM 876 C C . ALA B 1 41 ? -13.410 -42.368 -6.414 1.00 44.96 54 ALA A C 1
ATOM 877 O O . ALA B 1 41 ? -13.501 -42.383 -5.180 1.00 45.77 54 ALA A O 1
ATOM 879 N N . THR B 1 42 ? -14.459 -42.607 -7.207 1.00 48.13 55 THR A N 1
ATOM 880 C CA . THR B 1 42 ? -15.773 -42.860 -6.624 1.00 45.08 55 THR A CA 1
ATOM 881 C C . THR B 1 42 ? -15.776 -44.137 -5.793 1.00 43.33 55 THR A C 1
ATOM 882 O O . THR B 1 42 ? -16.351 -44.167 -4.700 1.00 42.27 55 THR A O 1
ATOM 886 N N . ARG B 1 43 ? -15.132 -45.198 -6.282 1.00 42.57 56 ARG A N 1
ATOM 887 C CA . ARG B 1 43 ? -15.101 -46.441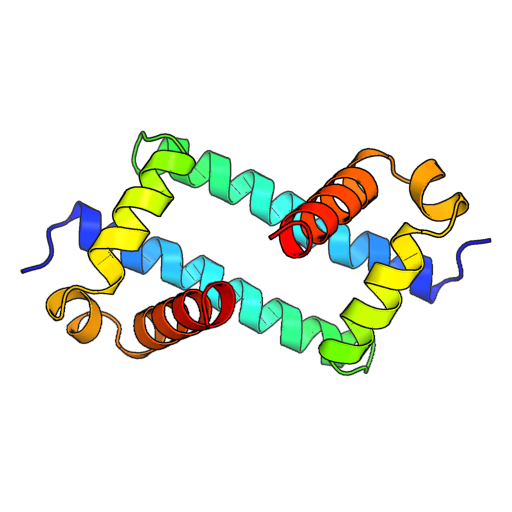 -5.517 1.00 42.00 56 ARG A CA 1
ATOM 888 C C . ARG B 1 43 ? -14.237 -46.306 -4.267 1.00 43.01 56 ARG A C 1
ATOM 889 O O . ARG B 1 43 ? -14.483 -46.987 -3.265 1.00 46.67 56 ARG A O 1
ATOM 897 N N . TYR B 1 44 ? -13.231 -45.430 -4.303 1.00 40.78 57 TYR A N 1
ATOM 898 C CA . TYR B 1 44 ? -12.435 -45.166 -3.108 1.00 41.02 57 TYR A CA 1
ATOM 899 C C . TYR B 1 44 ? -13.306 -44.611 -1.986 1.00 40.69 57 TYR A C 1
ATOM 900 O O . TYR B 1 44 ? -13.268 -45.100 -0.852 1.00 39.82 57 TYR A O 1
ATOM 909 N N . TYR B 1 45 ? -14.111 -43.591 -2.288 1.00 45.38 58 TYR A N 1
ATOM 910 C CA . TYR B 1 45 ? -14.959 -42.997 -1.261 1.00 44.17 58 TYR A CA 1
ATOM 911 C C . TYR B 1 45 ? -16.076 -43.935 -0.831 1.00 40.03 58 TYR A C 1
ATOM 912 O O . TYR B 1 45 ? -16.580 -43.801 0.287 1.00 40.29 58 TYR A O 1
ATOM 921 N N . GLN B 1 46 ? -16.456 -44.888 -1.683 1.00 40.81 59 GLN A N 1
ATOM 922 C CA . GLN B 1 46 ? -17.360 -45.953 -1.262 1.00 41.84 59 GLN A CA 1
ATOM 923 C C . GLN B 1 46 ? -16.722 -46.819 -0.185 1.00 41.94 59 GLN A C 1
ATOM 924 O O . GLN B 1 46 ? -17.316 -47.059 0.873 1.00 42.05 59 GLN A O 1
ATOM 930 N N . VAL B 1 47 ? -15.508 -47.306 -0.446 1.00 44.68 60 VAL A N 1
ATOM 931 C CA . VAL B 1 47 ? -14.790 -48.102 0.546 1.00 42.03 60 VAL A CA 1
ATOM 932 C C . VAL B 1 47 ? -14.514 -47.268 1.788 1.00 43.34 60 VAL A C 1
ATOM 933 O O . VAL B 1 47 ? -14.732 -47.712 2.922 1.00 42.91 60 VAL A O 1
ATOM 937 N N . LEU B 1 48 ? -14.053 -46.032 1.587 1.00 40.53 61 LEU A N 1
ATOM 938 C CA . LEU B 1 48 ? -13.737 -45.163 2.715 1.00 38.41 61 LEU A CA 1
ATOM 939 C C . LEU B 1 48 ? -14.957 -44.926 3.594 1.00 45.03 61 LEU A C 1
ATOM 940 O O . LEU B 1 48 ? -14.869 -45.022 4.823 1.00 48.11 61 LEU A O 1
ATOM 945 N N . ASN B 1 49 ? -16.112 -44.642 2.986 1.00 43.49 62 ASN A N 1
ATOM 946 C CA . ASN B 1 49 ? -17.296 -44.328 3.777 1.00 42.87 62 ASN A CA 1
ATOM 947 C C . ASN B 1 49 ? -17.922 -45.569 4.411 1.00 44.63 62 ASN A C 1
ATOM 948 O O . ASN B 1 49 ? -18.500 -45.477 5.500 1.00 44.83 62 ASN A O 1
ATOM 953 N N . ALA B 1 50 ? -17.830 -46.730 3.758 1.00 45.03 63 ALA A N 1
ATOM 954 C CA . ALA B 1 50 ? -18.246 -47.962 4.419 1.00 41.65 63 ALA A CA 1
ATOM 955 C C . ALA B 1 50 ? -17.300 -48.323 5.554 1.00 50.90 63 ALA A C 1
ATOM 956 O O . ALA B 1 50 ? -17.695 -49.014 6.499 1.00 51.91 63 ALA A O 1
ATOM 958 N N . LEU B 1 51 ? -16.050 -47.868 5.477 1.00 46.82 64 LEU A N 1
ATOM 959 C CA . LEU B 1 51 ? -15.060 -48.224 6.486 1.00 50.85 64 LEU A CA 1
ATOM 960 C C . LEU B 1 51 ? -15.261 -47.448 7.784 1.00 54.49 64 LEU A C 1
ATOM 961 O O . LEU B 1 51 ? -14.935 -47.957 8.863 1.00 56.02 64 LEU A O 1
ATOM 966 N N . VAL B 1 52 ? -15.805 -46.231 7.707 1.00 52.79 65 VAL A N 1
ATOM 967 C CA . VAL B 1 52 ? -16.008 -45.432 8.913 1.00 50.96 65 VAL A CA 1
ATOM 968 C C . VAL B 1 52 ? -16.992 -46.113 9.856 1.00 58.91 65 VAL A C 1
ATOM 969 O O . VAL B 1 52 ? -16.824 -46.075 11.080 1.00 62.76 65 VAL A O 1
ATOM 973 N N . ASP B 1 53 ? -18.033 -46.746 9.312 1.00 60.15 66 ASP A N 1
ATOM 974 C CA . ASP B 1 53 ? -19.006 -47.429 10.161 1.00 62.39 66 ASP A CA 1
ATOM 975 C C . ASP B 1 53 ? -18.443 -48.678 10.821 1.00 62.76 66 ASP A C 1
ATOM 976 O O . ASP B 1 53 ? -19.089 -49.219 11.726 1.00 62.75 66 ASP A O 1
ATOM 981 N N . ARG B 1 54 ? -17.278 -49.150 10.399 1.00 61.16 67 ARG A N 1
ATOM 982 C CA . ARG B 1 54 ? -16.733 -50.369 10.975 1.00 67.94 67 ARG A CA 1
ATOM 983 C C . ARG B 1 54 ? -16.211 -50.078 12.377 1.00 71.90 67 ARG A C 1
ATOM 984 O O . ARG B 1 54 ? -15.527 -49.067 12.581 1.00 69.77 67 ARG A O 1
ATOM 992 N N . PRO B 1 55 ? -16.535 -50.911 13.372 1.00 77.08 68 PRO A N 1
ATOM 993 C CA . PRO B 1 55 ? -16.142 -50.587 14.755 1.00 82.56 68 PRO A CA 1
ATOM 994 C C . PRO B 1 55 ? -14.642 -50.450 14.954 1.00 82.09 68 PRO A C 1
ATOM 995 O O . PRO B 1 55 ? -14.200 -49.560 15.692 1.00 80.82 68 PRO A O 1
ATOM 999 N N . GLU B 1 56 ? -13.843 -51.304 14.309 1.00 80.34 69 GLU A N 1
ATOM 1000 C CA . GLU B 1 56 ? -12.397 -51.266 14.498 1.00 79.56 69 GLU A CA 1
ATOM 1001 C C . GLU B 1 56 ? -11.760 -50.000 13.936 1.00 78.75 69 GLU A C 1
ATOM 1002 O O . GLU B 1 56 ? -10.668 -49.628 14.378 1.00 78.77 69 GLU A O 1
ATOM 1008 N N . ALA B 1 57 ? -12.406 -49.337 12.973 1.00 76.98 70 ALA A N 1
ATOM 1009 C CA . ALA B 1 57 ? -11.857 -48.092 12.442 1.00 71.32 70 ALA A CA 1
ATOM 1010 C C . ALA B 1 57 ? -11.979 -46.956 13.453 1.00 74.21 70 ALA A C 1
ATOM 1011 O O . ALA B 1 57 ? -11.053 -46.150 13.603 1.00 75.66 70 ALA A O 1
ATOM 1013 N N . LEU B 1 58 ? -13.118 -46.867 14.144 1.00 79.55 71 LEU A N 1
ATOM 1014 C CA . LEU B 1 58 ? -13.288 -45.840 15.167 1.00 78.12 71 LEU A CA 1
ATOM 1015 C C . LEU B 1 58 ? -12.280 -46.019 16.292 1.00 75.07 71 LEU A C 1
ATOM 1016 O O . LEU B 1 58 ? -11.723 -45.040 16.803 1.00 70.73 71 LEU A O 1
ATOM 1018 N N . ALA B 1 59 ? -12.039 -47.266 16.691 1.00 72.29 72 ALA A N 1
ATOM 1019 C CA . ALA B 1 59 ? -11.096 -47.546 17.764 1.00 67.72 72 ALA A CA 1
ATOM 1020 C C . ALA B 1 59 ? -9.672 -47.173 17.368 1.00 73.73 72 ALA A C 1
ATOM 1021 O O . ALA B 1 59 ? -8.942 -46.550 18.148 1.00 70.48 72 ALA A O 1
ATOM 1023 N N . ALA B 1 60 ? -9.258 -47.553 16.155 1.00 70.64 73 ALA A N 1
ATOM 1024 C CA . ALA B 1 60 ? -7.867 -47.376 15.747 1.00 66.38 73 ALA A CA 1
ATOM 1025 C C . ALA B 1 60 ? -7.499 -45.904 15.648 1.00 67.96 73 ALA A C 1
ATOM 1026 O O . ALA B 1 60 ? -6.380 -45.511 15.992 1.00 69.57 73 ALA A O 1
ATOM 1028 N N . ASP B 1 61 ? -8.414 -45.080 15.181 1.00 71.20 74 ASP A N 1
ATOM 1029 C CA . ASP B 1 61 ? -8.163 -43.648 15.162 1.00 70.67 74 ASP A CA 1
ATOM 1030 C C . ASP B 1 61 ? -9.439 -42.868 15.457 1.00 74.63 74 ASP A C 1
ATOM 1031 O O . ASP B 1 61 ? -10.412 -42.930 14.701 1.00 74.22 74 ASP A O 1
ATOM 1036 N N . PRO B 1 62 ? -9.492 -42.179 16.597 1.00 73.12 75 PRO A N 1
ATOM 1037 C CA . PRO B 1 62 ? -10.742 -41.498 16.964 1.00 71.95 75 PRO A CA 1
ATOM 1038 C C . PRO B 1 62 ? -11.020 -40.264 16.133 1.00 66.99 75 PRO A C 1
ATOM 1039 O O . PRO B 1 62 ? -12.157 -40.075 15.689 1.00 69.13 75 PRO A O 1
ATOM 1043 N N . MET B 1 63 ? -10.014 -39.417 15.907 1.00 69.91 76 MET A N 1
ATOM 1044 C CA . MET B 1 63 ? -10.278 -38.110 15.313 1.00 69.34 76 MET A CA 1
ATOM 1045 C C . MET B 1 63 ? -10.520 -38.190 13.808 1.00 68.34 76 MET A C 1
ATOM 1046 O O . MET B 1 63 ? -11.361 -37.451 13.281 1.00 68.24 76 MET A O 1
ATOM 1051 N N . LEU B 1 64 ? -9.791 -39.055 13.093 1.00 64.93 77 LEU A N 1
ATOM 1052 C CA . LEU B 1 64 ? -9.972 -39.146 11.645 1.00 61.01 77 LEU A CA 1
ATOM 1053 C C . LEU B 1 64 ? -11.392 -39.573 11.286 1.00 58.00 77 LEU A C 1
ATOM 1054 O O . LEU B 1 64 ? -12.083 -38.890 10.524 1.00 59.20 77 LEU A O 1
ATOM 1059 N N . VAL B 1 65 ? -11.847 -40.707 11.827 1.00 55.14 78 VAL A N 1
ATOM 1060 C CA . VAL B 1 65 ? -13.199 -41.162 11.514 1.00 56.68 78 VAL A CA 1
ATOM 1061 C C . VAL B 1 65 ? -14.231 -40.193 12.068 1.00 55.99 78 VAL A C 1
ATOM 1062 O O . VAL B 1 65 ? -15.288 -39.992 11.460 1.00 56.69 78 VAL A O 1
ATOM 1066 N N . LYS B 1 66 ? -13.949 -39.569 13.217 1.00 57.36 79 LYS A N 1
ATOM 1067 C CA . LYS B 1 66 ? -14.908 -38.630 13.791 1.00 56.43 79 LYS A CA 1
ATOM 1068 C C . LYS B 1 66 ? -15.118 -37.434 12.875 1.00 57.68 79 LYS A C 1
ATOM 1069 O O . LYS B 1 66 ? -16.252 -36.973 12.695 1.00 61.24 79 LYS A O 1
ATOM 1071 N N . ARG B 1 67 ? -14.039 -36.910 12.289 1.00 57.80 80 ARG A N 1
ATOM 1072 C CA . ARG B 1 67 ? -14.212 -35.873 11.280 1.00 57.35 80 ARG A CA 1
ATOM 1073 C C . ARG B 1 67 ? -14.866 -36.440 10.027 1.00 54.03 80 ARG A C 1
ATOM 1074 O O . ARG B 1 67 ? -15.709 -35.782 9.407 1.00 52.25 80 ARG A O 1
ATOM 1082 N N . LEU B 1 68 ? -14.488 -37.662 9.639 1.00 54.88 81 LEU A N 1
ATOM 1083 C CA . LEU B 1 68 ? -15.075 -38.275 8.454 1.00 54.02 81 LEU A CA 1
ATOM 1084 C C . LEU B 1 68 ? -16.538 -38.628 8.678 1.00 56.14 81 LEU A C 1
ATOM 1085 O O . LEU B 1 68 ? -17.352 -38.512 7.754 1.00 56.84 81 LEU A O 1
ATOM 1090 N N . ARG B 1 69 ? -16.889 -39.062 9.890 1.00 54.16 82 ARG A N 1
ATOM 1091 C CA . ARG B 1 69 ? -18.296 -39.254 10.226 1.00 58.64 82 ARG A CA 1
ATOM 1092 C C . ARG B 1 69 ? -19.046 -37.928 10.241 1.00 59.87 82 ARG A C 1
ATOM 1093 O O . ARG B 1 69 ? -20.180 -37.845 9.756 1.00 60.66 82 ARG A O 1
ATOM 1101 N N . ARG B 1 70 ? -18.431 -36.915 10.837 1.00 57.55 83 ARG A N 1
ATOM 1102 C CA . ARG B 1 70 ? -19.071 -35.590 10.950 1.00 58.05 83 ARG A CA 1
ATOM 1103 C C . ARG B 1 70 ? -19.122 -34.900 9.593 1.00 64.92 83 ARG A C 1
ATOM 1104 O O . ARG B 1 70 ? -19.972 -34.035 9.441 1.00 69.11 83 ARG A O 1
ATOM 1106 N N . LEU B 1 71 ? -18.253 -35.266 8.653 1.00 62.89 84 LEU A N 1
ATOM 1107 C CA . LEU B 1 71 ? -18.283 -34.590 7.332 1.00 64.01 84 LEU A CA 1
ATOM 1108 C C . LEU B 1 71 ? -19.347 -35.210 6.439 1.00 69.10 84 LEU A C 1
ATOM 1109 O O . LEU B 1 71 ? -19.777 -34.540 5.520 1.00 71.63 84 LEU A O 1
ATOM 1114 N N . ARG B 1 72 ? -19.707 -36.466 6.653 1.00 67.53 85 ARG A N 1
ATOM 1115 C CA . ARG B 1 72 ? -20.760 -37.014 5.776 1.00 70.63 85 ARG A CA 1
ATOM 1116 C C . ARG B 1 72 ? -22.116 -36.735 6.417 1.00 73.39 85 ARG A C 1
ATOM 1117 O O . ARG B 1 72 ? -23.048 -36.413 5.678 1.00 76.63 85 ARG A O 1
ATOM 1125 N N . ALA B 1 73 ? -22.187 -36.727 7.750 1.00 71.29 86 ALA A N 1
ATOM 1126 C CA . ALA B 1 73 ? -23.462 -36.431 8.435 1.00 72.42 86 ALA A CA 1
ATOM 1127 C C . ALA B 1 73 ? -23.912 -35.041 8.002 1.00 77.04 86 ALA A C 1
ATOM 1128 O O . ALA B 1 73 ? -25.085 -34.868 7.671 1.00 78.33 86 ALA A O 1
ATOM 1130 N N . SER B 1 74 ? -22.989 -34.088 8.007 1.00 77.13 87 SER A N 1
ATOM 1131 C CA . SER B 1 74 ? -23.318 -32.731 7.538 1.00 82.78 87 SER A CA 1
ATOM 1132 C C . SER B 1 74 ? -23.668 -32.761 6.048 1.00 82.13 87 SER A C 1
ATOM 1133 O O . SER B 1 74 ? -24.504 -31.957 5.650 1.00 85.81 87 SER A O 1
ATOM 1136 N N . ARG B 1 75 ? -22.975 -33.588 5.273 1.00 78.04 88 ARG A N 1
ATOM 1137 C CA . ARG B 1 75 ? -23.190 -33.665 3.808 1.00 78.85 88 ARG A CA 1
ATOM 1138 C C . ARG B 1 75 ? -24.542 -34.312 3.523 1.00 82.77 88 ARG A C 1
ATOM 1139 O O . ARG B 1 75 ? -24.895 -34.436 2.341 1.00 82.26 88 ARG A O 1
ATOM 1147 N N . GLN B 1 76 ? -25.258 -34.716 4.569 1.00 88.68 89 GLN A N 1
ATOM 1148 C CA . GLN B 1 76 ? -26.518 -35.464 4.354 1.00 88.75 89 GLN A CA 1
ATOM 1149 C C . GLN B 1 76 ? -27.708 -34.732 4.979 1.00 87.26 89 GLN A C 1
ATOM 1150 O O . GLN B 1 76 ? -28.713 -34.578 4.291 1.00 80.38 89 GLN A O 1
ATOM 1156 N N . LYS B 1 77 ? -27.545 -34.251 6.209 1.00 78.23 90 LYS A N 1
ATOM 1157 C CA . LYS B 1 77 ? -28.621 -33.598 7.000 1.00 74.71 90 LYS A CA 1
ATOM 1158 C C . LYS B 1 77 ? -29.399 -32.529 6.223 1.00 70.13 90 LYS A C 1
ATOM 1159 O O . LYS B 1 77 ? -30.523 -32.238 6.671 1.00 63.39 90 LYS A O 1
ATOM 1165 N N . ALA B 1 78 ? -28.823 -31.936 5.167 1.00 70.73 91 ALA A N 1
ATOM 1166 C CA . ALA B 1 78 ? -29.559 -30.956 4.371 1.00 65.51 91 ALA A CA 1
ATOM 1167 C C . ALA B 1 78 ? -28.946 -30.802 2.981 1.00 73.00 91 ALA A C 1
ATOM 1168 O O . ALA B 1 78 ? -27.734 -30.961 2.800 1.00 77.00 91 ALA A O 1
#

B-factor: mean 48.19, std 13.0, range [27.48, 96.45]

Organism: Mycobacterium tuberculosis (strain ATCC 25618 / H37Rv) (NCBI:txid83332)